Protein AF-A0A8H4U960-F1 (afdb_monomer_lite)

Sequence (111 aa):
MYIEDVSEFARVLLSTTETSFGCGWRRIQILFYTQLAAITASRPGALLHLRYQDLGLKLIRDPEGGRPNLIIFLKPDFTKRFLGKKAPNEFKIPEIIFDPTLALSPHVCLL

Secondary structure (DSSP, 8-state):
--HHHHHHHHHHHHH-SSS--SSHHHHHHHHHHHHHHHHTTT-HHHHHH--GGGEEEEEEPPTTS-PPEEEEEE--TTTT-TTS--PPP-EEPPP-SSSGGGGG-HHHHH-

pLDDT: mean 79.67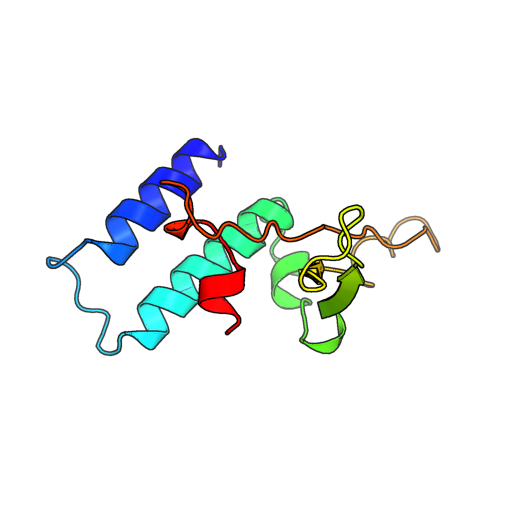, std 7.85, range [60.31, 91.31]

Radius of gyration: 15.78 Å; chains: 1; bounding box: 35×40×41 Å

Structure (mmCIF, N/CA/C/O backbone):
data_AF-A0A8H4U960-F1
#
_entry.id   AF-A0A8H4U960-F1
#
loop_
_atom_site.group_PDB
_atom_site.id
_atom_site.type_symbol
_atom_site.label_atom_id
_atom_site.label_alt_id
_atom_site.label_comp_id
_atom_site.label_asym_id
_atom_site.label_entity_id
_atom_site.label_seq_id
_atom_site.pdbx_PDB_ins_code
_atom_site.Cartn_x
_atom_site.Cartn_y
_atom_site.Cartn_z
_atom_site.occupancy
_atom_site.B_iso_or_equiv
_atom_site.auth_seq_id
_atom_site.auth_comp_id
_atom_site.auth_asym_id
_atom_site.auth_atom_id
_atom_site.pdbx_PDB_model_num
ATOM 1 N N . MET A 1 1 ? 12.317 3.639 7.973 1.00 69.44 1 MET A N 1
ATOM 2 C CA . MET A 1 1 ? 11.123 2.898 8.404 1.00 69.44 1 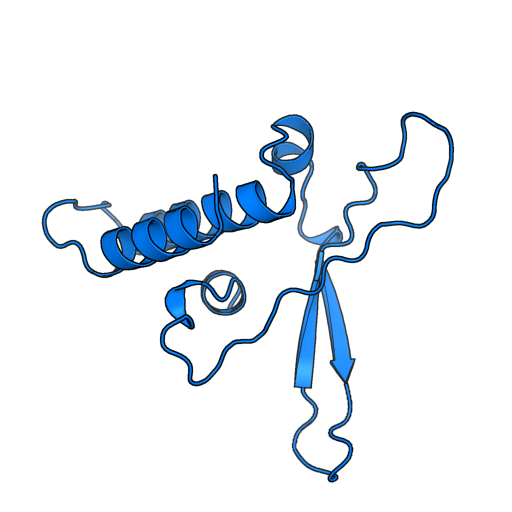MET A CA 1
ATOM 3 C C . MET A 1 1 ? 11.334 1.473 7.958 1.00 69.44 1 MET A C 1
ATOM 5 O O . MET A 1 1 ? 11.467 1.249 6.758 1.00 69.44 1 MET A O 1
ATOM 9 N N . TYR A 1 2 ? 11.513 0.576 8.916 1.00 81.50 2 TYR A N 1
ATOM 10 C CA . TYR A 1 2 ? 11.629 -0.852 8.658 1.00 81.50 2 TYR A CA 1
ATOM 11 C C . TYR A 1 2 ? 10.246 -1.439 8.352 1.00 81.50 2 TYR A C 1
ATOM 13 O O . TYR A 1 2 ? 9.227 -0.776 8.562 1.00 81.50 2 TYR A O 1
ATOM 21 N N . ILE A 1 3 ? 10.189 -2.654 7.803 1.00 77.56 3 ILE A N 1
ATOM 22 C CA . ILE A 1 3 ? 8.905 -3.274 7.444 1.00 77.56 3 ILE A CA 1
ATOM 23 C C . ILE A 1 3 ? 8.085 -3.609 8.696 1.00 77.56 3 ILE A C 1
ATOM 25 O O . ILE A 1 3 ? 6.862 -3.493 8.685 1.00 77.56 3 ILE A O 1
ATOM 29 N N . GLU A 1 4 ? 8.762 -3.928 9.795 1.00 84.06 4 GLU A N 1
ATOM 30 C CA . GLU A 1 4 ? 8.184 -4.191 11.109 1.00 84.06 4 GLU A CA 1
ATOM 31 C C . GLU A 1 4 ? 7.462 -2.951 11.652 1.00 84.06 4 GLU A C 1
ATOM 33 O O . GLU A 1 4 ? 6.353 -3.067 12.173 1.00 84.06 4 GLU A O 1
ATOM 38 N N . ASP A 1 5 ? 8.024 -1.755 11.435 1.00 86.38 5 ASP A N 1
ATOM 39 C CA . ASP A 1 5 ? 7.385 -0.490 11.817 1.00 86.38 5 ASP A CA 1
ATOM 40 C C . ASP A 1 5 ? 6.074 -0.278 11.041 1.00 86.38 5 ASP A C 1
ATOM 42 O O . ASP A 1 5 ? 5.068 0.150 11.605 1.00 86.38 5 ASP A O 1
ATOM 46 N N . VAL A 1 6 ? 6.067 -0.596 9.739 1.00 83.56 6 VAL A N 1
ATOM 47 C CA . VAL A 1 6 ? 4.866 -0.491 8.887 1.00 83.56 6 VAL A CA 1
ATOM 48 C C . VAL A 1 6 ? 3.816 -1.512 9.312 1.00 83.56 6 VAL A C 1
ATOM 50 O O . VAL A 1 6 ? 2.629 -1.189 9.348 1.00 83.56 6 VAL A O 1
ATOM 53 N N . SER A 1 7 ? 4.261 -2.721 9.662 1.00 83.62 7 SER A N 1
ATOM 54 C CA . SER A 1 7 ? 3.421 -3.792 10.199 1.00 83.62 7 SER A CA 1
ATOM 55 C C . SER A 1 7 ? 2.691 -3.356 11.458 1.00 83.62 7 SER A C 1
ATOM 57 O O . SER A 1 7 ? 1.463 -3.436 11.539 1.00 83.62 7 SER A O 1
ATOM 59 N N . GLU A 1 8 ? 3.446 -2.852 12.428 1.00 87.38 8 GLU A N 1
ATOM 60 C CA . GLU A 1 8 ? 2.898 -2.424 13.705 1.00 87.38 8 GLU A CA 1
ATOM 61 C C . GLU A 1 8 ? 1.996 -1.198 13.545 1.00 87.38 8 GLU A C 1
ATOM 63 O O . GLU A 1 8 ? 0.898 -1.157 14.104 1.00 87.38 8 GLU A O 1
ATOM 68 N N . PHE A 1 9 ? 2.390 -0.241 12.699 1.00 87.75 9 PHE A N 1
ATOM 69 C CA . PHE A 1 9 ? 1.554 0.908 12.368 1.00 87.75 9 PHE A CA 1
ATOM 70 C C . PHE A 1 9 ? 0.206 0.481 11.777 1.00 87.75 9 PHE A C 1
ATOM 72 O O . PHE A 1 9 ? -0.835 0.963 12.221 1.00 87.75 9 PHE A O 1
ATOM 79 N N . ALA A 1 10 ? 0.198 -0.445 10.814 1.00 86.31 10 ALA A N 1
ATOM 80 C CA . ALA A 1 10 ? -1.036 -0.943 10.215 1.00 86.31 10 ALA A CA 1
ATOM 81 C C . ALA A 1 10 ? -1.938 -1.629 11.241 1.00 86.31 10 ALA A C 1
ATOM 83 O O . ALA A 1 10 ? -3.141 -1.366 11.279 1.00 86.31 10 ALA A O 1
ATOM 84 N N . ARG A 1 11 ? -1.350 -2.477 12.094 1.00 86.44 11 ARG A N 1
ATOM 85 C CA . ARG A 1 11 ? -2.067 -3.1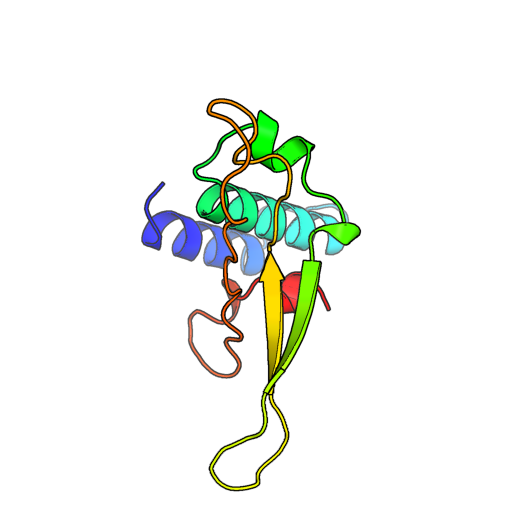84 13.156 1.00 86.44 11 ARG A CA 1
ATOM 86 C C . ARG A 1 11 ? -2.765 -2.194 14.082 1.00 86.44 11 ARG A C 1
ATOM 88 O O . ARG A 1 11 ? -3.980 -2.277 14.247 1.00 86.44 11 ARG A O 1
ATOM 95 N N . VAL A 1 12 ? -2.015 -1.232 14.625 1.00 89.06 12 VAL A N 1
ATOM 96 C CA . VAL A 1 12 ? -2.540 -0.208 15.539 1.00 89.06 12 VAL A CA 1
ATOM 97 C C . VAL A 1 12 ? -3.614 0.636 14.856 1.00 89.06 12 VAL A C 1
ATOM 99 O O . VAL A 1 12 ? -4.683 0.848 15.425 1.00 89.06 12 VAL A O 1
ATOM 102 N N . LEU A 1 13 ? -3.370 1.087 13.624 1.00 88.44 13 LEU A N 1
ATOM 103 C CA . LEU A 1 13 ? -4.298 1.945 12.891 1.00 88.44 13 LEU A CA 1
ATOM 104 C C . LEU A 1 13 ? -5.639 1.249 12.611 1.00 88.44 13 LEU A C 1
ATOM 106 O O . LEU A 1 13 ? -6.693 1.882 12.700 1.00 88.44 13 LEU A O 1
ATOM 110 N N . LEU A 1 14 ? -5.612 -0.045 12.282 1.00 84.75 14 LEU A N 1
ATOM 111 C CA . LEU A 1 14 ? -6.814 -0.831 12.001 1.00 84.75 14 LEU A CA 1
ATOM 112 C C . LEU A 1 14 ? -7.571 -1.231 13.272 1.00 84.75 14 LEU A C 1
ATOM 114 O O . LEU A 1 14 ? -8.803 -1.214 13.253 1.00 84.75 14 LEU A O 1
ATOM 118 N N . SER A 1 15 ? -6.866 -1.553 14.364 1.00 86.31 15 SER A N 1
ATOM 119 C CA . SER A 1 15 ? -7.482 -2.042 15.604 1.00 86.31 15 SER A CA 1
ATOM 120 C C . SER A 1 15 ? -7.836 -0.950 16.614 1.00 86.31 15 SER A C 1
ATOM 122 O O . SER A 1 15 ? -8.562 -1.230 17.565 1.00 86.31 15 SER A O 1
ATOM 124 N N . THR A 1 16 ? -7.315 0.272 16.467 1.00 85.56 16 THR A N 1
ATOM 125 C CA . THR A 1 16 ? -7.536 1.327 17.465 1.00 85.56 16 THR A CA 1
ATOM 126 C C . THR A 1 16 ? -9.001 1.764 17.535 1.00 85.56 16 THR A C 1
ATOM 128 O O . THR A 1 16 ? -9.661 2.041 16.523 1.00 85.56 16 THR A O 1
ATOM 131 N N . THR A 1 17 ? -9.493 1.864 18.768 1.00 84.25 17 THR A N 1
ATOM 132 C CA . THR A 1 17 ? -10.776 2.478 19.139 1.00 84.25 17 THR A CA 1
ATOM 133 C C . THR A 1 17 ? -10.590 3.844 19.799 1.00 84.25 17 THR A C 1
ATOM 135 O O . THR A 1 17 ? -11.563 4.564 19.990 1.00 84.25 17 THR A O 1
ATOM 138 N N . GLU A 1 18 ? -9.353 4.208 20.144 1.00 86.56 18 GLU A N 1
ATOM 139 C CA . GLU A 1 18 ? -9.019 5.450 20.852 1.00 86.56 18 GLU A CA 1
ATOM 140 C C . GLU A 1 18 ? -9.028 6.661 19.914 1.00 86.56 18 GLU A C 1
ATOM 142 O O . GLU A 1 18 ? -9.345 7.775 20.322 1.00 86.56 18 GLU A O 1
ATOM 147 N N . THR A 1 19 ? -8.709 6.444 18.633 1.00 83.56 19 THR A N 1
ATOM 148 C CA . THR A 1 19 ? -8.721 7.492 17.608 1.00 83.56 19 THR A CA 1
ATOM 149 C C . THR A 1 19 ? -9.890 7.297 16.649 1.00 83.56 19 THR A C 1
ATOM 151 O O . THR A 1 19 ? -9.949 6.326 15.887 1.00 83.56 19 THR A O 1
ATOM 154 N N . SER A 1 20 ? -10.804 8.268 16.635 1.00 80.75 20 SER A N 1
ATOM 155 C CA . SER A 1 20 ? -11.821 8.373 15.592 1.00 80.75 20 SER A CA 1
ATOM 156 C C . SER A 1 20 ? -11.253 9.103 14.379 1.00 80.75 20 SER A C 1
ATOM 158 O O . SER A 1 20 ? -10.737 10.212 14.483 1.00 80.75 20 SER A O 1
ATOM 160 N N . PHE A 1 21 ? -11.397 8.500 13.201 1.00 82.88 21 PHE A N 1
ATOM 161 C CA . PHE A 1 21 ? -11.015 9.119 11.929 1.00 82.88 21 PHE A CA 1
ATOM 162 C C . PHE A 1 21 ? -12.161 9.937 11.314 1.00 82.88 21 PHE A C 1
ATOM 164 O O . PHE A 1 21 ? -12.021 10.474 10.214 1.00 82.88 21 PHE A O 1
ATOM 171 N N . GLY A 1 22 ? -13.316 10.010 11.986 1.00 84.44 22 GLY A N 1
ATOM 172 C CA . GLY A 1 22 ? -14.561 10.589 11.471 1.00 84.44 22 GLY A CA 1
ATOM 173 C C . GLY A 1 22 ? -15.229 9.726 10.394 1.00 84.44 22 GLY A C 1
ATOM 174 O O . GLY A 1 22 ? -16.435 9.517 10.440 1.00 84.44 22 GLY A O 1
ATOM 175 N N . CYS A 1 23 ? -14.452 9.165 9.463 1.00 83.12 23 CYS A N 1
ATOM 176 C CA . CYS A 1 23 ? -14.897 8.158 8.507 1.00 83.12 23 CYS A CA 1
ATOM 177 C C . CYS A 1 23 ? -13.862 7.033 8.357 1.00 83.12 23 CYS A C 1
ATOM 179 O O . CYS A 1 23 ? -12.652 7.272 8.392 1.00 83.12 23 CYS A O 1
ATOM 181 N N . GLY A 1 24 ? -14.336 5.800 8.149 1.00 78.25 24 GLY A N 1
ATOM 182 C CA . GLY A 1 24 ? -13.463 4.633 7.965 1.00 78.25 24 GLY A CA 1
ATOM 183 C C . GLY A 1 24 ? -12.523 4.771 6.763 1.00 78.25 24 GLY A C 1
ATOM 184 O O . GLY A 1 24 ? -11.382 4.326 6.815 1.00 78.25 24 GLY A O 1
ATOM 185 N N . TRP A 1 25 ? -12.949 5.488 5.721 1.00 80.88 25 TRP A N 1
ATOM 186 C CA . TRP A 1 25 ? -12.148 5.724 4.519 1.00 80.88 25 TRP A CA 1
ATOM 187 C C . TRP A 1 25 ? -10.824 6.452 4.796 1.00 80.88 25 TRP A C 1
ATOM 189 O O . TRP A 1 25 ? -9.790 6.087 4.246 1.00 80.88 25 TRP A O 1
ATOM 199 N N . ARG A 1 26 ? -10.813 7.442 5.700 1.00 84.25 26 ARG A N 1
ATOM 200 C CA . ARG A 1 26 ? -9.584 8.175 6.062 1.00 84.25 26 ARG A CA 1
ATOM 201 C C . ARG A 1 26 ? -8.539 7.268 6.705 1.00 84.25 26 ARG A C 1
ATOM 203 O O . ARG A 1 26 ? -7.349 7.436 6.459 1.00 84.25 26 ARG A O 1
ATOM 210 N N . ARG A 1 27 ? -8.984 6.287 7.494 1.00 86.12 27 ARG A N 1
ATOM 211 C CA . ARG A 1 27 ? -8.111 5.273 8.096 1.00 86.12 27 ARG A CA 1
ATOM 212 C C . ARG A 1 27 ? -7.411 4.450 7.012 1.00 86.12 27 ARG A C 1
ATOM 214 O O . ARG A 1 27 ? -6.192 4.315 7.041 1.00 86.12 27 ARG A O 1
ATOM 221 N N . ILE A 1 28 ? -8.172 3.971 6.028 1.00 84.69 28 ILE A N 1
ATOM 222 C CA . ILE A 1 28 ? -7.643 3.201 4.894 1.00 84.69 28 ILE A CA 1
ATOM 223 C C . ILE A 1 28 ? -6.705 4.053 4.028 1.00 84.69 28 ILE A C 1
ATOM 225 O O . ILE A 1 28 ? -5.635 3.590 3.643 1.00 84.69 28 ILE A O 1
ATOM 229 N N . GLN A 1 29 ? -7.032 5.327 3.794 1.00 84.88 29 GLN A N 1
ATOM 230 C CA . GLN A 1 29 ? -6.156 6.240 3.051 1.00 84.88 29 GLN A CA 1
ATOM 231 C C . GLN A 1 29 ? -4.794 6.448 3.727 1.00 84.88 29 GLN A C 1
ATOM 233 O O . GLN A 1 29 ? -3.774 6.448 3.041 1.00 84.88 29 GLN A O 1
ATOM 238 N N . ILE A 1 30 ? -4.761 6.612 5.054 1.00 88.31 30 ILE A N 1
ATOM 239 C CA . ILE A 1 30 ? -3.505 6.758 5.805 1.00 88.31 30 ILE A CA 1
ATOM 240 C C . ILE A 1 30 ? -2.673 5.478 5.704 1.00 88.31 30 ILE A C 1
ATOM 242 O O . ILE A 1 30 ? -1.475 5.551 5.434 1.00 88.31 30 ILE A O 1
ATOM 246 N N . LEU A 1 31 ? -3.307 4.314 5.869 1.00 86.69 31 LEU A N 1
ATOM 247 C CA . LEU A 1 31 ? -2.641 3.022 5.728 1.00 86.69 31 LEU A CA 1
ATOM 248 C C . LEU A 1 31 ? -1.989 2.876 4.349 1.00 86.69 31 LEU A C 1
ATOM 250 O O . LEU A 1 31 ? -0.797 2.577 4.245 1.00 86.69 31 LEU A O 1
ATOM 254 N N . PHE A 1 32 ? -2.760 3.160 3.301 1.00 84.81 32 PHE A N 1
ATOM 255 C CA . PHE A 1 32 ? -2.297 3.085 1.924 1.00 84.81 32 PHE A CA 1
ATOM 256 C C . PHE A 1 32 ? -1.142 4.053 1.652 1.00 84.81 32 PHE A C 1
ATOM 258 O O . PHE A 1 32 ? -0.135 3.674 1.056 1.00 84.81 32 PHE A O 1
ATOM 265 N N . TYR A 1 33 ? -1.238 5.290 2.143 1.00 85.94 33 TYR A N 1
ATOM 266 C CA . TYR A 1 33 ? -0.180 6.286 1.993 1.00 85.94 33 TYR A CA 1
ATOM 267 C C . TYR A 1 33 ? 1.133 5.837 2.651 1.00 85.94 33 TYR A C 1
ATOM 269 O O . TYR A 1 33 ? 2.198 5.957 2.045 1.00 85.94 33 TYR A O 1
ATOM 277 N N . THR A 1 34 ? 1.072 5.263 3.856 1.00 86.31 34 THR A N 1
ATOM 278 C CA . THR A 1 34 ? 2.257 4.748 4.559 1.00 86.31 34 THR A CA 1
ATOM 279 C C . THR A 1 34 ? 2.892 3.566 3.822 1.00 86.31 34 THR A C 1
ATOM 281 O O . THR A 1 34 ? 4.118 3.496 3.705 1.00 86.31 34 THR A O 1
ATOM 284 N N . GLN A 1 35 ? 2.083 2.671 3.251 1.00 82.00 35 GLN A N 1
ATOM 285 C CA . GLN A 1 35 ? 2.571 1.562 2.425 1.00 82.00 35 GLN A CA 1
ATOM 286 C C . GLN A 1 35 ? 3.240 2.064 1.136 1.00 82.00 35 GLN A C 1
ATOM 288 O O . GLN A 1 35 ? 4.341 1.628 0.794 1.00 82.00 35 GLN A O 1
ATOM 293 N N . LEU A 1 36 ? 2.635 3.036 0.444 1.00 83.44 36 LEU A N 1
ATOM 294 C CA . LEU A 1 36 ? 3.254 3.676 -0.719 1.00 83.44 36 LEU A CA 1
ATOM 295 C C . LEU A 1 36 ? 4.558 4.387 -0.346 1.00 83.44 36 LEU A C 1
ATOM 297 O O . LEU A 1 36 ? 5.514 4.369 -1.127 1.00 83.44 36 LEU A O 1
ATOM 301 N N . ALA A 1 37 ? 4.629 4.999 0.839 1.00 84.81 37 ALA A N 1
ATOM 302 C CA . ALA A 1 37 ? 5.849 5.636 1.320 1.00 84.81 37 ALA A CA 1
ATOM 303 C C . ALA A 1 37 ? 6.959 4.598 1.505 1.00 84.81 37 ALA A C 1
ATOM 305 O O . ALA A 1 37 ? 8.069 4.816 1.027 1.00 84.81 37 ALA A O 1
ATOM 306 N N . ALA A 1 38 ? 6.655 3.431 2.078 1.00 81.94 38 ALA A N 1
ATOM 307 C CA . ALA A 1 38 ? 7.613 2.333 2.182 1.00 81.94 38 ALA A CA 1
ATOM 308 C C . ALA A 1 38 ? 8.137 1.885 0.801 1.00 81.94 38 ALA A C 1
ATOM 310 O O . ALA A 1 38 ? 9.348 1.793 0.601 1.00 81.94 38 ALA A O 1
ATOM 311 N N . ILE A 1 39 ? 7.245 1.699 -0.181 1.00 78.81 39 ILE A N 1
ATOM 312 C CA . ILE A 1 39 ? 7.605 1.274 -1.549 1.00 78.81 39 ILE A CA 1
ATOM 313 C C . ILE A 1 39 ? 8.456 2.331 -2.272 1.00 78.81 39 ILE A C 1
ATOM 315 O O . ILE A 1 39 ? 9.389 2.005 -3.005 1.00 78.81 39 ILE A O 1
ATOM 319 N N . THR A 1 40 ? 8.161 3.614 -2.065 1.00 79.00 40 THR A N 1
ATOM 320 C CA . THR A 1 40 ? 8.849 4.737 -2.726 1.00 79.00 40 THR A CA 1
ATOM 321 C C . THR A 1 40 ? 10.073 5.251 -1.957 1.00 79.00 40 THR A C 1
ATOM 323 O O . THR A 1 40 ? 10.634 6.292 -2.320 1.00 79.00 40 THR A O 1
ATOM 326 N N . ALA A 1 41 ? 10.511 4.535 -0.911 1.00 78.81 41 ALA A N 1
ATOM 327 C CA . ALA A 1 41 ? 11.591 4.942 -0.006 1.00 78.81 41 ALA A CA 1
ATOM 328 C C . ALA A 1 41 ? 11.370 6.344 0.600 1.00 78.81 41 ALA A C 1
ATOM 330 O O . ALA A 1 41 ? 12.299 7.143 0.721 1.00 78.81 41 ALA A O 1
ATOM 331 N N . SER A 1 42 ? 10.113 6.655 0.918 1.00 80.00 42 SER A N 1
ATOM 332 C CA . SER A 1 42 ? 9.628 7.904 1.509 1.00 80.00 42 SER A CA 1
ATOM 333 C C . SER A 1 42 ? 10.044 9.163 0.751 1.00 80.00 42 SER A C 1
ATOM 335 O O . SER A 1 42 ? 10.135 10.239 1.337 1.00 80.00 42 SER A O 1
ATOM 337 N N . ARG A 1 43 ? 10.301 9.059 -0.559 1.00 82.94 43 ARG A N 1
ATOM 338 C CA . ARG A 1 43 ? 10.642 10.213 -1.397 1.00 82.94 43 ARG A CA 1
ATOM 339 C C . ARG A 1 43 ? 9.370 11.025 -1.659 1.00 82.94 43 ARG A C 1
ATOM 341 O O . ARG A 1 43 ? 8.523 10.550 -2.417 1.00 82.94 43 ARG A O 1
ATOM 348 N N . PRO A 1 44 ? 9.231 12.259 -1.133 1.00 82.19 44 PRO A N 1
ATOM 349 C CA . PRO A 1 44 ? 7.978 13.011 -1.247 1.00 82.19 44 PRO A CA 1
ATOM 350 C C . PRO A 1 44 ? 7.587 13.267 -2.702 1.00 82.19 44 PRO A C 1
ATOM 352 O O . PRO A 1 44 ? 6.442 13.070 -3.092 1.00 82.19 44 PRO A O 1
ATOM 355 N N . GLY A 1 45 ? 8.572 13.605 -3.541 1.00 82.25 45 GLY A N 1
ATOM 356 C CA . GLY A 1 45 ? 8.352 13.770 -4.973 1.00 82.25 45 GLY A CA 1
ATOM 357 C C . GLY A 1 45 ? 7.830 12.496 -5.635 1.00 82.25 45 GLY A C 1
ATOM 358 O O . GLY A 1 45 ? 6.983 12.587 -6.511 1.00 82.25 45 GLY A O 1
ATOM 359 N N . ALA A 1 46 ? 8.263 11.312 -5.200 1.00 81.25 46 ALA A N 1
ATOM 360 C CA . ALA A 1 46 ? 7.761 10.075 -5.778 1.00 81.25 46 ALA A CA 1
ATOM 361 C C . ALA A 1 46 ? 6.303 9.810 -5.388 1.00 81.25 46 ALA A C 1
ATOM 363 O O . ALA A 1 46 ? 5.500 9.478 -6.248 1.00 81.25 46 ALA A O 1
ATOM 364 N N . LEU A 1 47 ? 5.950 10.025 -4.120 1.00 83.81 47 LEU A N 1
ATOM 365 C CA . LEU A 1 47 ? 4.580 9.858 -3.631 1.00 83.81 47 LEU A CA 1
ATOM 366 C C . LEU A 1 47 ? 3.591 10.798 -4.315 1.00 83.81 47 LEU A C 1
ATOM 368 O O . LEU A 1 47 ? 2.529 10.367 -4.745 1.00 83.81 47 LEU A O 1
ATOM 372 N N . LEU A 1 48 ? 3.959 12.072 -4.448 1.00 85.50 48 LEU A N 1
ATOM 373 C CA . LEU A 1 48 ? 3.078 13.099 -5.008 1.00 85.50 48 LEU A CA 1
ATOM 374 C C . LEU A 1 48 ? 2.862 12.960 -6.520 1.00 85.50 48 LEU A C 1
ATOM 376 O O . LEU A 1 48 ? 1.891 13.497 -7.046 1.00 85.50 48 LEU A O 1
ATOM 380 N N . HIS A 1 49 ? 3.761 12.267 -7.222 1.00 86.25 49 HIS A N 1
ATOM 381 C CA . HIS A 1 49 ? 3.643 12.045 -8.664 1.00 86.25 49 HIS A CA 1
ATOM 382 C C . HIS A 1 49 ? 2.969 10.717 -9.019 1.00 86.25 49 HIS A C 1
ATOM 384 O O . HIS A 1 49 ? 2.692 10.510 -10.199 1.00 86.25 49 HIS A O 1
ATOM 390 N N . LEU A 1 50 ? 2.691 9.843 -8.040 1.00 85.06 50 LEU A N 1
ATOM 391 C CA . LEU A 1 50 ? 1.934 8.614 -8.274 1.00 85.06 50 LEU A CA 1
ATOM 392 C C . LEU A 1 50 ? 0.513 8.943 -8.728 1.00 85.06 50 LEU A C 1
ATOM 394 O O . LEU A 1 50 ? -0.215 9.692 -8.076 1.00 85.06 50 LEU A O 1
ATOM 398 N N . ARG A 1 51 ? 0.105 8.347 -9.846 1.00 86.69 51 ARG A N 1
ATOM 399 C CA . ARG A 1 51 ? -1.241 8.464 -10.411 1.00 86.69 51 ARG A CA 1
ATOM 400 C C . ARG A 1 51 ? -1.820 7.085 -10.693 1.00 86.69 51 ARG A C 1
ATOM 402 O O . ARG A 1 51 ? -1.089 6.114 -10.838 1.00 86.69 51 ARG A O 1
ATOM 409 N N . TYR A 1 52 ? -3.140 7.006 -10.856 1.00 83.94 52 TYR A N 1
ATOM 410 C CA . TYR A 1 52 ? -3.812 5.744 -11.196 1.00 83.94 52 TYR A CA 1
ATOM 411 C C . TYR A 1 52 ? -3.277 5.092 -12.479 1.00 83.94 52 TYR A C 1
ATOM 413 O O . TYR A 1 52 ? -3.216 3.873 -12.555 1.00 83.94 52 TYR A O 1
ATOM 421 N N . GLN A 1 53 ? -2.830 5.887 -13.457 1.00 85.81 53 GLN A N 1
ATOM 422 C CA . GLN A 1 53 ? -2.178 5.382 -14.676 1.00 85.81 53 GLN A CA 1
ATOM 423 C C . GLN A 1 53 ? -0.883 4.593 -14.406 1.00 85.81 53 GLN A C 1
ATOM 425 O O . GLN A 1 53 ? -0.468 3.809 -15.252 1.00 85.81 53 GLN A O 1
ATOM 430 N N . ASP A 1 54 ? -0.247 4.797 -13.248 1.00 86.00 54 ASP A N 1
ATOM 431 C CA . ASP A 1 54 ? 0.984 4.106 -12.867 1.00 86.00 54 ASP A CA 1
ATOM 432 C C . ASP A 1 54 ? 0.681 2.728 -12.245 1.00 86.00 54 ASP A C 1
ATOM 434 O O . ASP A 1 54 ? 1.607 1.982 -11.925 1.00 86.00 54 ASP A O 1
ATOM 438 N N . LEU A 1 55 ? -0.597 2.365 -12.064 1.00 85.44 55 LEU A N 1
ATOM 439 C CA . LEU A 1 55 ? -1.010 1.022 -11.664 1.00 85.44 55 LEU A CA 1
ATOM 440 C C . LEU A 1 55 ? -1.122 0.119 -12.896 1.00 85.44 55 LEU A C 1
ATOM 442 O O . LEU A 1 55 ? -1.899 0.366 -13.814 1.00 85.44 55 LEU A O 1
ATOM 446 N N . GLY A 1 56 ? -0.361 -0.971 -12.895 1.00 87.19 56 GLY A N 1
ATOM 447 C CA . GLY A 1 56 ? -0.476 -2.046 -13.871 1.00 87.19 56 GLY A CA 1
ATOM 448 C C . GLY A 1 56 ? -1.226 -3.234 -13.285 1.00 87.19 56 GLY A C 1
ATOM 449 O O . GLY A 1 56 ? -0.952 -3.644 -12.163 1.00 87.19 56 GLY A O 1
ATOM 450 N N . LEU A 1 57 ? -2.121 -3.831 -14.064 1.00 87.00 57 LEU A N 1
ATOM 451 C CA . LEU A 1 57 ? -2.809 -5.070 -13.708 1.00 87.00 57 LEU A CA 1
ATOM 452 C C . LEU A 1 57 ? -2.329 -6.186 -14.629 1.00 87.00 57 LEU A C 1
ATOM 454 O O . LEU A 1 57 ? -2.315 -6.023 -15.850 1.00 87.00 57 LEU A O 1
ATOM 458 N N . LYS A 1 58 ? -1.938 -7.328 -14.064 1.00 87.56 58 LYS A N 1
ATOM 459 C CA . LYS A 1 58 ? -1.605 -8.523 -14.844 1.00 87.56 58 LYS A CA 1
ATOM 460 C C . LYS A 1 58 ? -2.323 -9.726 -14.270 1.00 87.56 58 LYS A C 1
ATOM 462 O O . LYS A 1 58 ? -2.147 -10.054 -13.103 1.00 87.56 58 LYS A O 1
ATOM 467 N N . LEU A 1 59 ? -3.071 -10.413 -15.120 1.00 87.38 59 LEU A N 1
ATOM 468 C CA . LEU A 1 59 ? -3.642 -11.703 -14.778 1.00 87.38 59 LEU A CA 1
ATOM 469 C C . LEU A 1 59 ? -2.600 -12.790 -15.062 1.00 87.38 59 LEU A C 1
ATOM 471 O O . LEU A 1 59 ? -2.166 -12.952 -16.204 1.00 87.38 59 LEU A O 1
ATOM 475 N N . ILE A 1 60 ? -2.164 -13.505 -14.028 1.00 86.88 60 ILE A N 1
ATOM 476 C CA . ILE A 1 60 ? -1.225 -14.623 -14.151 1.00 86.88 60 ILE A CA 1
ATOM 477 C C . ILE A 1 60 ? -2.003 -15.927 -14.010 1.00 86.88 60 ILE A C 1
ATOM 479 O O . ILE A 1 60 ? -2.748 -16.111 -13.051 1.00 86.88 60 ILE A O 1
ATOM 483 N N . ARG A 1 61 ? -1.846 -16.827 -14.987 1.00 88.06 61 ARG A N 1
ATOM 484 C CA . ARG A 1 61 ? -2.463 -18.156 -14.933 1.00 88.06 61 ARG A CA 1
ATOM 485 C C . ARG A 1 61 ? -1.862 -18.956 -13.786 1.00 88.06 61 ARG A C 1
ATOM 487 O O . ARG A 1 61 ? -0.650 -18.919 -13.585 1.00 88.06 61 ARG A O 1
ATOM 494 N N . ASP A 1 62 ? -2.719 -19.670 -13.075 1.00 84.50 62 ASP A N 1
ATOM 495 C CA . ASP A 1 62 ? -2.285 -20.642 -12.085 1.00 84.50 62 ASP A CA 1
ATOM 496 C C . ASP A 1 62 ? -1.597 -21.816 -12.810 1.00 84.50 62 ASP A C 1
ATOM 498 O O . ASP A 1 62 ? -2.205 -22.380 -13.730 1.00 84.50 62 ASP A O 1
ATOM 502 N N . PRO A 1 63 ? -0.338 -22.156 -12.472 1.00 85.88 63 PRO A N 1
ATOM 503 C CA . PRO A 1 63 ? 0.352 -23.299 -13.067 1.00 85.88 63 PRO A CA 1
ATOM 504 C C . PRO A 1 63 ? -0.395 -24.626 -12.869 1.00 85.88 63 PRO A C 1
ATOM 506 O O . PRO A 1 63 ? -0.312 -25.483 -13.743 1.00 85.88 63 PRO A O 1
ATOM 509 N N . GLU A 1 64 ? -1.184 -24.764 -11.801 1.00 91.31 64 GLU A N 1
ATOM 510 C CA . GLU A 1 64 ? -1.976 -25.966 -11.502 1.00 91.31 64 GLU A CA 1
ATOM 511 C C . GLU A 1 64 ? -3.376 -25.935 -12.150 1.00 91.31 64 GLU A C 1
ATOM 513 O O . GLU A 1 64 ? -4.228 -26.781 -11.883 1.00 91.31 64 GLU A O 1
ATOM 518 N N . GLY A 1 65 ? -3.653 -24.946 -13.010 1.00 88.25 65 GLY A N 1
ATOM 519 C CA . GLY A 1 65 ? -4.933 -24.820 -13.717 1.00 88.25 65 GLY A CA 1
ATOM 520 C C . GLY A 1 65 ? -6.081 -24.242 -12.880 1.00 88.25 65 GLY A C 1
ATOM 521 O O . GLY A 1 65 ? -7.225 -24.250 -13.337 1.00 88.25 65 GLY A O 1
ATOM 522 N N . GLY A 1 66 ? -5.795 -23.723 -11.683 1.00 86.69 66 GLY A N 1
ATOM 523 C CA . GLY A 1 66 ? -6.749 -23.010 -10.836 1.00 86.69 66 GLY A CA 1
ATOM 524 C C . GLY A 1 66 ? -7.128 -21.608 -11.336 1.00 86.69 66 GLY A C 1
ATOM 525 O O . GLY A 1 66 ? -6.887 -21.212 -12.483 1.00 86.69 66 GLY A O 1
ATOM 526 N N . ARG A 1 67 ? -7.774 -20.827 -10.459 1.00 84.44 67 ARG A N 1
ATOM 527 C CA . ARG A 1 67 ? -8.232 -19.469 -10.786 1.00 84.44 67 ARG A CA 1
ATOM 528 C C . ARG A 1 67 ? -7.021 -18.573 -11.100 1.00 84.44 67 ARG A C 1
ATOM 530 O O . ARG A 1 67 ? -6.092 -18.522 -10.302 1.00 84.44 67 ARG A O 1
ATOM 537 N N . PRO A 1 68 ? -7.029 -17.815 -12.212 1.00 83.62 68 PRO A N 1
ATOM 538 C CA . PRO A 1 68 ? -5.955 -16.873 -12.498 1.00 83.62 68 PRO A CA 1
ATOM 539 C C . PRO A 1 68 ? -5.830 -15.800 -11.404 1.00 83.62 68 PRO A C 1
ATOM 541 O O . PRO A 1 68 ? -6.835 -15.229 -10.977 1.00 83.62 68 PRO A O 1
ATOM 544 N N . ASN A 1 69 ? -4.597 -15.498 -11.001 1.00 82.25 69 ASN A N 1
ATOM 545 C CA . ASN A 1 69 ? -4.280 -14.533 -9.950 1.00 82.25 69 ASN A CA 1
ATOM 546 C C . ASN A 1 69 ? -4.116 -13.130 -10.541 1.00 82.25 69 ASN A C 1
ATOM 548 O O . ASN A 1 69 ? -3.366 -12.941 -11.507 1.00 82.25 69 ASN A O 1
ATOM 552 N N . LEU A 1 70 ? -4.809 -12.140 -9.973 1.00 82.62 70 LEU A N 1
ATOM 553 C CA . LEU A 1 70 ? -4.673 -10.743 -10.375 1.00 82.62 70 LEU A CA 1
ATOM 554 C C . LEU A 1 70 ? -3.513 -10.115 -9.609 1.00 82.62 70 LEU A C 1
ATOM 556 O O . LEU A 1 70 ? -3.554 -10.001 -8.395 1.00 82.62 70 LEU A O 1
ATOM 560 N N . ILE A 1 71 ? -2.489 -9.662 -10.323 1.00 83.56 71 ILE A N 1
ATOM 561 C CA . ILE A 1 71 ? -1.341 -9.000 -9.709 1.00 83.56 71 ILE A CA 1
ATOM 562 C C . ILE A 1 71 ? -1.362 -7.520 -10.055 1.00 83.56 71 ILE A C 1
ATOM 564 O O . ILE A 1 71 ? -1.368 -7.150 -11.234 1.00 83.56 71 ILE A O 1
ATOM 568 N N . ILE A 1 72 ? -1.322 -6.687 -9.017 1.00 85.75 72 ILE A N 1
ATOM 569 C CA . ILE A 1 72 ? -1.172 -5.240 -9.139 1.00 85.75 72 ILE A CA 1
ATOM 570 C C . ILE A 1 72 ? 0.318 -4.877 -9.103 1.00 85.75 72 ILE A C 1
ATOM 572 O O . ILE A 1 72 ? 1.092 -5.380 -8.287 1.00 85.75 72 ILE A O 1
ATOM 576 N N . PHE A 1 73 ? 0.729 -3.983 -9.994 1.00 86.19 73 PHE A N 1
ATOM 577 C CA . PHE A 1 73 ? 2.078 -3.439 -10.080 1.00 86.19 73 PHE A CA 1
ATOM 578 C C . PHE A 1 73 ? 2.033 -1.923 -9.965 1.00 86.19 73 PHE A C 1
ATOM 580 O O . PHE A 1 73 ? 1.161 -1.287 -10.546 1.00 86.19 73 PHE A O 1
ATOM 587 N N . LEU A 1 74 ? 3.027 -1.341 -9.304 1.00 84.88 74 LEU A N 1
ATOM 588 C CA . LEU A 1 74 ? 3.338 0.081 -9.411 1.00 84.88 74 LEU A CA 1
ATOM 589 C C . LEU A 1 74 ? 4.452 0.262 -10.441 1.00 84.88 74 LEU A C 1
ATOM 591 O O . LEU A 1 74 ? 5.552 -0.270 -10.276 1.00 84.88 74 LEU A O 1
ATOM 595 N N . LYS A 1 75 ? 4.162 1.026 -11.493 1.00 84.44 75 LYS A N 1
ATOM 596 C CA . LYS A 1 75 ? 5.066 1.359 -12.599 1.00 84.44 75 LYS A CA 1
ATOM 597 C C . LYS A 1 75 ? 5.247 2.879 -12.695 1.00 84.44 75 LYS A C 1
ATOM 599 O O . LYS A 1 75 ? 4.736 3.510 -13.614 1.00 84.44 75 LYS A O 1
ATOM 604 N N . PRO A 1 76 ? 5.943 3.505 -11.731 1.00 77.00 76 PRO A N 1
ATOM 605 C CA . PRO A 1 76 ? 6.077 4.953 -11.709 1.00 77.00 76 PRO A CA 1
ATOM 606 C C . PRO A 1 76 ? 7.074 5.450 -12.769 1.00 77.00 76 PRO A C 1
ATOM 608 O O . PRO A 1 76 ? 8.296 5.431 -12.564 1.00 77.00 76 PRO A O 1
ATOM 611 N N . ASP A 1 77 ? 6.549 5.981 -13.875 1.00 72.69 77 ASP A N 1
ATOM 612 C CA . ASP A 1 77 ? 7.313 6.493 -15.029 1.00 72.69 77 ASP A CA 1
ATOM 613 C C . ASP A 1 77 ? 8.205 7.710 -14.715 1.00 72.69 77 ASP A C 1
ATOM 615 O O . ASP A 1 77 ? 9.070 8.116 -15.500 1.00 72.69 77 ASP A O 1
ATOM 619 N N . PHE A 1 78 ? 8.008 8.337 -13.557 1.00 73.62 78 PHE A N 1
ATOM 620 C CA . PHE A 1 78 ? 8.766 9.512 -13.126 1.00 73.62 78 PHE A CA 1
ATOM 621 C C . PHE A 1 78 ? 10.060 9.165 -12.370 1.00 73.62 78 PHE A C 1
ATOM 623 O O . PHE A 1 78 ? 10.952 10.008 -12.280 1.00 73.62 78 PHE A O 1
ATOM 630 N N . THR A 1 79 ? 10.217 7.936 -11.860 1.00 64.62 79 THR A N 1
ATOM 631 C CA . THR A 1 79 ? 11.307 7.593 -10.918 1.00 64.62 79 THR A CA 1
ATOM 632 C C . THR A 1 79 ? 12.706 7.516 -11.534 1.00 64.62 79 THR A C 1
ATOM 634 O O . THR A 1 79 ? 13.690 7.516 -10.793 1.00 64.62 79 THR A O 1
ATOM 637 N N . LYS A 1 80 ? 12.838 7.484 -12.868 1.00 64.44 80 LYS A N 1
ATOM 638 C CA . LYS A 1 80 ? 14.138 7.312 -13.547 1.00 64.44 80 LYS A CA 1
ATOM 639 C C . LYS A 1 80 ? 14.512 8.407 -14.550 1.00 64.44 80 LYS A C 1
ATOM 641 O O . LYS A 1 80 ? 15.343 8.173 -15.415 1.00 64.44 80 LYS A O 1
ATOM 646 N N . ARG A 1 81 ? 13.954 9.615 -14.436 1.00 61.97 81 ARG A N 1
ATOM 647 C CA . ARG A 1 81 ? 14.200 10.694 -15.417 1.00 61.97 81 ARG A CA 1
ATOM 648 C C . ARG A 1 81 ? 15.576 11.376 -15.305 1.00 61.97 81 ARG A C 1
ATOM 650 O O . ARG A 1 81 ? 16.028 11.963 -16.278 1.00 61.97 81 ARG A O 1
ATOM 657 N N . PHE A 1 82 ? 16.254 11.281 -14.156 1.00 63.12 82 PHE A N 1
ATOM 658 C CA . PHE A 1 82 ? 17.452 12.086 -13.850 1.00 63.12 82 PHE A CA 1
ATOM 659 C C . PHE A 1 82 ? 18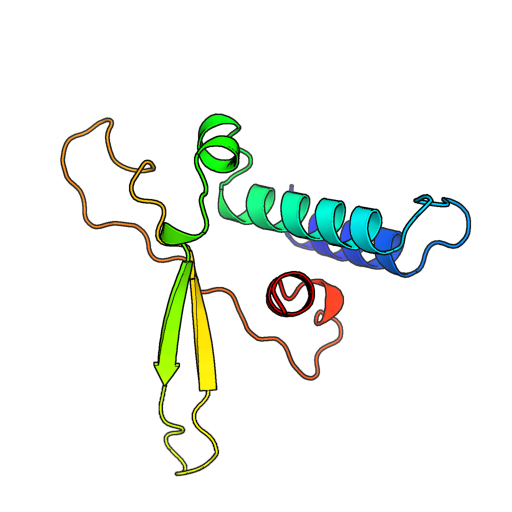.734 11.684 -14.614 1.00 63.12 82 PHE A C 1
ATOM 661 O O . PHE A 1 82 ? 19.578 12.533 -14.862 1.00 63.12 82 PHE A O 1
ATOM 668 N N . LEU A 1 83 ? 18.891 10.413 -15.009 1.00 67.56 83 LEU A N 1
ATOM 669 C CA . LEU A 1 83 ? 20.102 9.892 -15.681 1.00 67.56 83 LEU A CA 1
ATOM 670 C C . LEU A 1 83 ? 19.799 9.322 -17.082 1.00 67.56 83 LEU A C 1
ATOM 672 O O . LEU A 1 83 ? 20.431 8.359 -17.512 1.00 67.56 83 LEU A O 1
ATOM 676 N N . GLY A 1 84 ? 18.798 9.877 -17.773 1.00 69.38 84 GLY A N 1
ATOM 677 C CA . GLY A 1 84 ? 18.322 9.381 -19.070 1.00 69.38 84 GLY A CA 1
ATOM 678 C C . GLY A 1 84 ? 17.286 8.254 -18.965 1.00 69.38 84 GLY A C 1
ATOM 679 O O . GLY A 1 84 ? 16.948 7.795 -17.875 1.00 69.38 84 GLY A O 1
ATOM 680 N N . LYS A 1 85 ? 16.744 7.813 -20.111 1.00 68.12 85 LYS A N 1
ATOM 681 C CA . LYS A 1 85 ? 15.723 6.752 -20.157 1.00 68.12 85 LYS A CA 1
ATOM 682 C C . LYS A 1 85 ? 16.309 5.436 -19.634 1.00 68.12 85 LYS A C 1
ATOM 684 O O . LYS A 1 85 ? 17.190 4.853 -20.255 1.00 68.12 85 LYS A O 1
ATOM 689 N N . LYS A 1 86 ? 15.783 4.951 -18.512 1.00 68.88 86 LYS A N 1
ATOM 690 C CA . LYS A 1 86 ? 16.045 3.609 -17.974 1.00 68.88 86 LYS A CA 1
ATOM 691 C C . LYS A 1 86 ? 14.742 2.820 -17.953 1.00 68.88 86 LYS A C 1
ATOM 693 O O . LYS A 1 86 ? 13.674 3.420 -17.856 1.00 68.88 86 LYS A O 1
ATOM 698 N N . ALA A 1 87 ? 14.837 1.491 -17.995 1.00 70.31 87 ALA A N 1
ATOM 699 C CA . ALA A 1 87 ? 13.670 0.623 -17.858 1.00 70.31 87 ALA A CA 1
ATOM 700 C C . ALA A 1 87 ? 12.884 0.991 -16.584 1.00 70.31 87 ALA A C 1
ATOM 702 O O . ALA A 1 87 ? 13.523 1.143 -15.533 1.00 70.31 87 ALA A O 1
ATOM 703 N N . PRO A 1 88 ? 11.555 1.177 -16.651 1.00 70.19 88 PRO A N 1
ATOM 704 C CA . PRO A 1 88 ? 10.749 1.501 -15.479 1.00 70.19 88 PRO A CA 1
ATOM 705 C C . PRO A 1 88 ? 10.918 0.416 -14.410 1.00 70.19 88 PRO A C 1
ATOM 707 O O . PRO A 1 88 ? 11.095 -0.760 -14.722 1.00 70.19 88 PRO A O 1
ATOM 710 N N . ASN A 1 89 ? 10.935 0.819 -13.138 1.00 73.38 89 ASN A N 1
ATOM 711 C CA . ASN A 1 89 ? 10.878 -0.157 -12.053 1.00 73.38 89 ASN A CA 1
ATOM 712 C C . ASN A 1 89 ? 9.437 -0.643 -11.937 1.00 73.38 89 ASN A C 1
ATOM 714 O O . ASN A 1 89 ? 8.536 0.175 -11.766 1.00 73.38 89 ASN A O 1
ATOM 718 N N . GLU A 1 90 ? 9.237 -1.953 -12.010 1.00 79.88 90 GLU A N 1
ATOM 719 C CA . GLU A 1 90 ? 7.955 -2.569 -11.691 1.00 79.88 90 GLU A CA 1
ATOM 720 C C . GLU A 1 90 ? 8.020 -3.088 -10.259 1.00 79.88 90 GLU A C 1
ATOM 722 O O . GLU A 1 90 ? 8.767 -4.019 -9.955 1.00 79.88 90 GLU A O 1
ATOM 727 N N . PHE A 1 91 ? 7.250 -2.473 -9.368 1.00 81.62 91 PHE A N 1
ATOM 728 C CA . PHE A 1 91 ? 7.097 -2.961 -8.005 1.00 81.62 91 PHE A CA 1
ATOM 729 C C . PHE A 1 91 ? 5.839 -3.812 -7.941 1.00 81.62 91 PHE A C 1
ATOM 731 O O . PHE A 1 91 ? 4.728 -3.301 -8.081 1.00 81.62 91 PHE A O 1
ATOM 738 N N . LYS A 1 92 ? 6.016 -5.121 -7.760 1.00 80.62 92 LYS A N 1
ATOM 739 C CA . LYS A 1 92 ? 4.900 -6.036 -7.53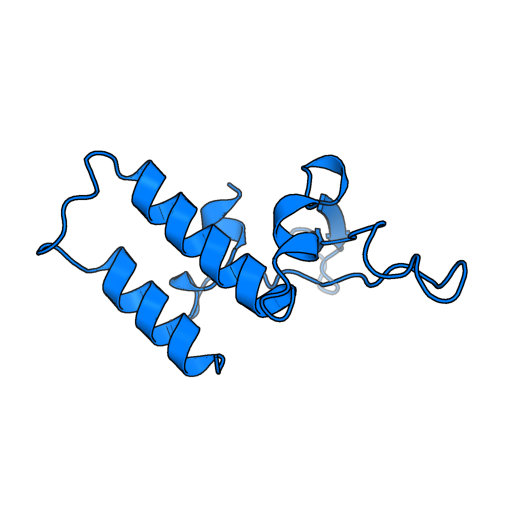1 1.00 80.62 92 LYS A CA 1
ATOM 740 C C . LYS A 1 92 ? 4.295 -5.736 -6.164 1.00 80.62 92 LYS A C 1
ATOM 742 O O . LYS A 1 92 ? 4.994 -5.808 -5.156 1.00 80.62 92 LYS A O 1
ATOM 747 N N . ILE A 1 93 ? 3.001 -5.449 -6.136 1.00 78.25 93 ILE A N 1
ATOM 748 C CA . ILE A 1 93 ? 2.249 -5.411 -4.891 1.00 78.25 93 ILE A CA 1
ATOM 749 C C . ILE A 1 93 ? 1.932 -6.869 -4.525 1.00 78.25 93 ILE A C 1
ATOM 751 O O . ILE A 1 93 ? 1.392 -7.595 -5.364 1.00 78.25 93 ILE A O 1
ATOM 755 N N . PRO A 1 94 ? 2.294 -7.350 -3.326 1.00 67.12 94 PRO A N 1
ATOM 756 C CA . PRO A 1 94 ? 1.919 -8.689 -2.897 1.00 67.12 94 PRO A CA 1
ATOM 757 C C . PRO A 1 94 ? 0.423 -8.734 -2.561 1.00 67.12 94 PRO A C 1
ATOM 759 O O . PRO A 1 94 ? -0.091 -7.923 -1.783 1.00 67.12 94 PRO A O 1
ATOM 762 N N . GLU A 1 95 ? -0.281 -9.685 -3.168 1.00 69.12 95 GLU A N 1
ATOM 763 C CA . GLU A 1 95 ? -1.615 -10.083 -2.734 1.00 69.12 95 GLU A CA 1
ATOM 764 C C . GLU A 1 95 ? -1.435 -11.055 -1.567 1.00 69.12 95 GLU A C 1
ATOM 766 O O . GLU A 1 95 ? -0.767 -12.081 -1.695 1.00 69.12 95 GLU A O 1
ATOM 771 N N . ILE A 1 96 ? -1.957 -10.684 -0.405 1.00 70.56 96 ILE A N 1
ATOM 772 C CA . ILE A 1 96 ? -1.874 -11.476 0.818 1.00 70.56 96 ILE A CA 1
ATOM 773 C C . ILE A 1 96 ? -3.323 -11.787 1.152 1.00 70.56 96 ILE A C 1
ATOM 775 O O . ILE A 1 96 ? -4.074 -10.845 1.355 1.00 70.56 96 ILE A O 1
ATOM 779 N N . ILE A 1 97 ? -3.740 -13.055 1.123 1.00 63.62 97 ILE A N 1
ATOM 780 C CA . ILE A 1 97 ? -5.172 -13.410 1.215 1.00 63.62 97 ILE A CA 1
ATOM 781 C C . ILE A 1 97 ? -5.488 -14.174 2.511 1.00 63.62 97 ILE A C 1
ATOM 783 O O . ILE A 1 97 ? -6.618 -14.129 2.977 1.00 63.62 97 ILE A O 1
ATOM 787 N N . PHE A 1 98 ? -4.492 -14.790 3.162 1.00 64.81 98 PHE A N 1
ATOM 788 C CA . PHE A 1 98 ? -4.673 -15.580 4.392 1.00 64.81 98 PHE A CA 1
ATOM 789 C C . PHE A 1 98 ? -3.408 -15.600 5.265 1.00 64.81 98 PHE A C 1
ATOM 791 O O . PHE A 1 98 ? -2.916 -16.658 5.645 1.00 64.81 98 PHE A O 1
ATOM 798 N N . ASP A 1 99 ? -2.856 -14.426 5.560 1.00 72.88 99 ASP A N 1
ATOM 799 C CA . ASP A 1 99 ? -1.667 -14.274 6.406 1.00 72.88 99 ASP A CA 1
ATOM 800 C C . ASP A 1 99 ? -1.929 -13.203 7.482 1.00 72.88 99 ASP A C 1
ATOM 802 O O . ASP A 1 99 ? -2.686 -12.263 7.214 1.00 72.88 99 ASP A O 1
ATOM 806 N N . PRO A 1 100 ? -1.314 -13.281 8.679 1.00 68.62 100 PRO A N 1
ATOM 807 C CA . PRO A 1 100 ? -1.387 -12.214 9.682 1.00 68.62 100 PRO A CA 1
ATOM 808 C C . PRO A 1 100 ? -1.006 -10.820 9.148 1.00 68.62 100 PRO A C 1
ATOM 810 O O . PRO A 1 100 ? -1.482 -9.806 9.658 1.00 68.62 100 PRO A O 1
ATOM 813 N N . 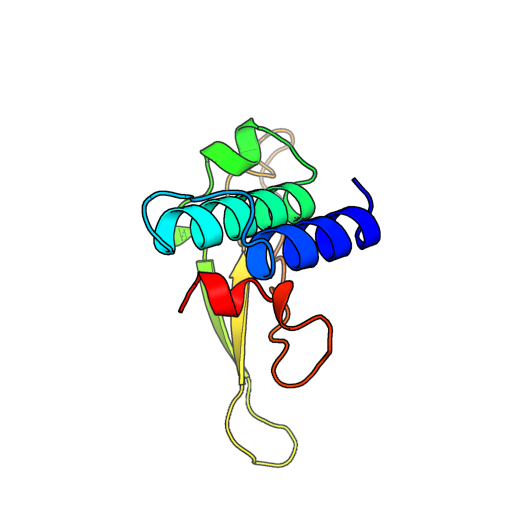THR A 1 101 ? -0.200 -10.757 8.087 1.00 68.06 101 THR A N 1
ATOM 814 C CA . THR A 1 101 ? 0.180 -9.535 7.368 1.00 68.06 101 THR A CA 1
ATOM 815 C C . THR A 1 101 ? -0.835 -9.087 6.310 1.00 68.06 101 THR A C 1
ATOM 817 O O . THR A 1 101 ? -0.558 -8.147 5.572 1.00 68.06 101 THR A O 1
ATOM 820 N N . LEU A 1 102 ? -2.041 -9.670 6.241 1.00 71.62 102 LEU A N 1
ATOM 821 C CA . LEU A 1 102 ? -3.134 -9.229 5.353 1.00 71.62 102 LEU A CA 1
ATOM 822 C C . LEU A 1 102 ? -3.418 -7.724 5.483 1.00 71.62 102 LEU A C 1
ATOM 824 O O . LEU A 1 102 ? -3.647 -7.047 4.484 1.00 71.62 102 LEU A O 1
ATOM 828 N N . ALA A 1 103 ? -3.325 -7.186 6.702 1.00 66.31 103 ALA A N 1
ATOM 829 C CA . ALA A 1 103 ? -3.421 -5.752 6.984 1.00 66.31 103 ALA A CA 1
ATOM 830 C C . ALA A 1 103 ? -2.400 -4.898 6.204 1.00 66.31 103 ALA A C 1
ATOM 832 O O . ALA A 1 103 ? -2.627 -3.714 5.963 1.00 66.31 103 ALA A O 1
ATOM 833 N N . LEU A 1 104 ? -1.273 -5.490 5.808 1.00 66.69 104 LEU A N 1
ATOM 834 C CA . LEU A 1 104 ? -0.234 -4.853 5.008 1.00 66.69 104 LEU A CA 1
ATOM 835 C C . LEU A 1 104 ? -0.440 -5.007 3.512 1.00 66.69 104 LEU A C 1
ATOM 837 O O . LEU A 1 104 ? 0.343 -4.434 2.759 1.00 66.69 104 LEU A O 1
ATOM 841 N N . SER A 1 105 ? -1.456 -5.749 3.066 1.00 73.25 105 SER A N 1
ATOM 842 C CA . SER A 1 105 ? -1.726 -5.876 1.644 1.00 73.25 105 SER A CA 1
ATOM 843 C C . SER A 1 105 ? -2.307 -4.571 1.109 1.00 73.25 105 SER A C 1
ATOM 845 O O . SER A 1 105 ? -3.433 -4.208 1.467 1.00 73.25 105 SER A O 1
ATOM 847 N N . PRO A 1 106 ? -1.616 -3.886 0.182 1.00 70.81 106 PRO A N 1
ATOM 848 C CA . PRO A 1 106 ? -2.173 -2.690 -0.437 1.00 70.81 106 PRO A CA 1
ATOM 849 C C . PRO A 1 106 ? -3.412 -3.005 -1.287 1.00 70.81 106 PRO A C 1
ATOM 851 O O . PRO A 1 106 ? -4.187 -2.102 -1.578 1.00 70.81 106 PRO A O 1
ATOM 854 N N . HIS A 1 107 ? -3.647 -4.279 -1.633 1.00 72.31 107 HIS A N 1
ATOM 855 C CA . HIS A 1 107 ? -4.858 -4.732 -2.324 1.00 72.31 107 HIS A CA 1
ATOM 856 C C . HIS A 1 107 ? -6.127 -4.432 -1.522 1.00 72.31 107 HIS A C 1
ATOM 858 O O . HIS A 1 107 ? -7.110 -3.997 -2.107 1.00 72.31 107 HIS A O 1
ATOM 864 N N . VAL A 1 108 ? -6.087 -4.577 -0.191 1.00 67.75 108 VAL A N 1
ATOM 865 C CA . VAL A 1 108 ? -7.227 -4.275 0.699 1.00 67.75 108 VAL A CA 1
ATOM 866 C C . VAL A 1 108 ? -7.559 -2.780 0.708 1.00 67.75 108 VAL A C 1
ATOM 868 O O . VAL A 1 108 ? -8.679 -2.394 1.011 1.00 67.75 108 VAL A O 1
ATOM 871 N N . CYS A 1 109 ? -6.586 -1.924 0.386 1.00 67.81 109 CYS A N 1
ATOM 872 C CA . CYS A 1 109 ? -6.802 -0.482 0.289 1.00 67.81 109 CYS A CA 1
ATOM 873 C C . CYS A 1 109 ? -7.192 -0.018 -1.124 1.00 67.81 109 CYS A C 1
ATOM 875 O O . CYS A 1 109 ? -7.648 1.113 -1.285 1.00 67.81 109 CYS A O 1
ATOM 877 N N . LEU A 1 110 ? -6.939 -0.845 -2.144 1.00 66.81 110 LEU A N 1
ATOM 878 C CA . LEU A 1 110 ? -7.160 -0.530 -3.558 1.00 66.81 110 LEU A CA 1
ATOM 879 C C . LEU A 1 110 ? -8.507 -1.041 -4.093 1.00 66.81 110 LEU A C 1
ATOM 881 O O . LEU A 1 110 ? -8.963 -0.529 -5.116 1.00 66.81 110 LEU A O 1
ATOM 885 N N . LEU A 1 111 ? -9.098 -2.046 -3.439 1.00 60.31 111 LEU A N 1
ATOM 886 C CA . LEU A 1 111 ? -10.380 -2.680 -3.771 1.00 60.31 111 LEU A CA 1
ATOM 887 C C . LEU A 1 111 ? -11.457 -2.281 -2.758 1.00 60.31 111 LEU A C 1
ATOM 889 O O . LEU A 1 111 ? -12.608 -2.077 -3.202 1.00 60.31 111 LEU A O 1
#

Foldseek 3Di:
DDVVVLQVVLVCLVPDPPDDPVDPLSSLVVNLLVLVCVVVVNDVVQSVQDDPVQKDWDFAADPVRDDTDIKIWGFRPPPPPPPHDDHTDTHIQDCDDDDSCNSSRSVVSVD